Protein AF-A0A2E2RHY3-F1 (afdb_monomer)

Mean predicted aligned error: 3.28 Å

Nearest PDB structures (foldseek):
  8ka7-assembly1_A  TM=4.892E-01  e=3.209E-01  synthetic construct
  3h3l-assembly2_B  TM=4.308E-01  e=3.794E+00  Parabacteroides distasonis ATCC 8503
  1e2t-assembly1_A  TM=3.140E-01  e=2.619E+00  Salmonella enterica subsp. enterica serovar Typhimurium
  3p86-assembly1_A  TM=3.153E-01  e=4.036E+00  Arabidopsis thaliana
  1zup-assembly1_A  TM=3.580E-01  e=7.483E+00  Thermotoga maritima

Sequence (79 aa):
MKPWITVGEAVSPDGTRLELVEHDGEYVIRADDLPLMSTRMHFSEVELARIACKKLKPGAKVMIGGLGLGYTLRSALDL

Structure (mmCIF, N/CA/C/O backbone):
data_AF-A0A2E2RHY3-F1
#
_entry.id   AF-A0A2E2RHY3-F1
#
loop_
_atom_site.group_PDB
_atom_site.id
_atom_site.type_symbol
_atom_site.label_atom_id
_atom_site.label_alt_id
_atom_site.label_comp_id
_atom_site.label_asym_id
_atom_site.label_entity_id
_atom_site.label_seq_id
_atom_site.pdbx_PDB_ins_code
_atom_site.Cartn_x
_atom_site.Cartn_y
_atom_site.Cartn_z
_atom_site.occupancy
_atom_site.B_iso_or_equiv
_atom_site.auth_seq_id
_atom_site.auth_comp_id
_atom_site.auth_asym_id
_atom_site.auth_atom_id
_atom_site.pdbx_PDB_model_num
ATOM 1 N N . MET A 1 1 ? 3.576 -20.123 -20.977 1.00 75.38 1 MET A N 1
ATOM 2 C CA . MET A 1 1 ? 4.037 -19.076 -20.042 1.00 75.38 1 MET A CA 1
ATOM 3 C C . MET A 1 1 ? 2.964 -18.004 -20.028 1.00 75.38 1 MET A C 1
ATOM 5 O O . MET A 1 1 ? 2.561 -17.605 -21.114 1.00 75.38 1 MET A O 1
ATOM 9 N N . LYS A 1 2 ? 2.414 -17.638 -18.865 1.00 87.88 2 LYS A N 1
ATOM 10 C CA . LYS A 1 2 ? 1.390 -16.584 -18.803 1.00 87.88 2 LYS A CA 1
ATOM 11 C C . LYS A 1 2 ? 2.071 -15.212 -18.930 1.00 87.88 2 LYS A C 1
ATOM 13 O O . LYS A 1 2 ? 3.202 -15.084 -18.452 1.00 87.88 2 LYS A O 1
ATOM 18 N N . PRO A 1 3 ? 1.466 -14.245 -19.637 1.00 92.81 3 PRO A N 1
ATOM 19 C CA . PRO A 1 3 ? 2.092 -12.950 -19.869 1.00 92.81 3 PRO A CA 1
ATOM 20 C C . PRO A 1 3 ? 2.219 -12.160 -18.564 1.00 92.81 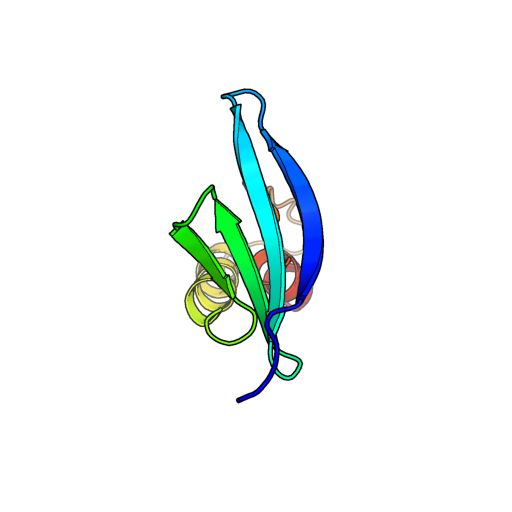3 PRO A C 1
ATOM 22 O O . PRO A 1 3 ? 1.497 -12.409 -17.602 1.00 92.81 3 PRO A O 1
ATOM 25 N N . TRP A 1 4 ? 3.159 -11.222 -18.544 1.00 94.44 4 TRP A N 1
ATOM 26 C CA . TRP A 1 4 ? 3.188 -10.135 -17.571 1.00 94.44 4 TRP A CA 1
ATOM 27 C C . TRP A 1 4 ? 2.711 -8.891 -18.304 1.00 94.44 4 TRP A C 1
ATOM 29 O O . TRP A 1 4 ? 3.281 -8.548 -19.342 1.00 94.44 4 TRP A O 1
ATOM 39 N N . ILE A 1 5 ? 1.650 -8.264 -17.810 1.00 96.81 5 ILE A N 1
ATOM 40 C CA . ILE A 1 5 ? 1.013 -7.124 -18.466 1.00 96.81 5 ILE A CA 1
ATOM 41 C C . ILE A 1 5 ? 1.104 -5.930 -17.525 1.00 96.81 5 ILE A C 1
ATOM 43 O O . ILE A 1 5 ? 0.500 -5.938 -16.455 1.00 96.81 5 ILE A O 1
ATOM 47 N N . THR A 1 6 ? 1.846 -4.893 -17.907 1.00 97.25 6 THR A N 1
ATOM 48 C CA . THR A 1 6 ? 1.813 -3.625 -17.170 1.00 97.25 6 THR A CA 1
ATOM 49 C C . THR A 1 6 ? 0.467 -2.952 -17.425 1.00 97.25 6 THR A C 1
ATOM 51 O O . THR A 1 6 ? 0.114 -2.654 -18.564 1.00 97.25 6 THR A O 1
ATOM 54 N N . VAL A 1 7 ? -0.309 -2.758 -16.361 1.00 97.38 7 VAL A N 1
ATOM 55 C CA . VAL A 1 7 ? -1.660 -2.174 -16.405 1.00 97.38 7 VAL A CA 1
ATOM 56 C C . VAL A 1 7 ? -1.701 -0.745 -15.860 1.00 97.38 7 VAL A C 1
ATOM 58 O O . VAL A 1 7 ? -2.714 -0.063 -15.997 1.00 97.38 7 VAL A O 1
ATOM 61 N N . GLY A 1 8 ? -0.612 -0.277 -15.251 1.00 97.19 8 GLY A N 1
ATOM 62 C CA . GLY A 1 8 ? -0.469 1.097 -14.790 1.00 97.19 8 GLY A CA 1
ATOM 63 C C . GLY A 1 8 ? 0.977 1.434 -14.457 1.00 97.19 8 GLY A C 1
ATOM 64 O O . GLY A 1 8 ? 1.740 0.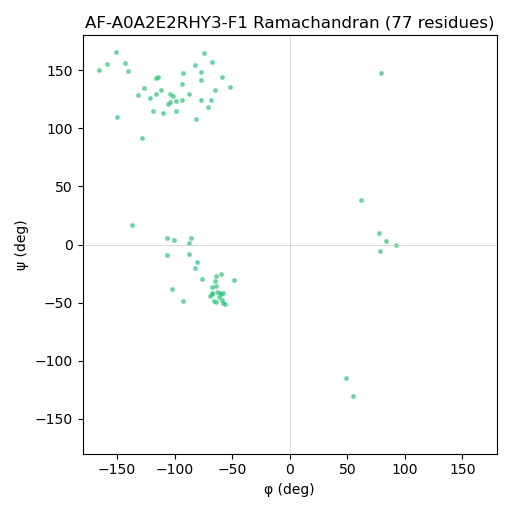563 -14.045 1.00 97.19 8 GLY A O 1
ATOM 65 N N . GLU A 1 9 ? 1.335 2.703 -14.619 1.00 97.62 9 GLU A N 1
ATOM 66 C CA . GLU A 1 9 ? 2.680 3.216 -14.368 1.00 97.62 9 GLU A CA 1
ATOM 67 C C . GLU A 1 9 ? 2.607 4.589 -13.697 1.00 97.62 9 GLU A C 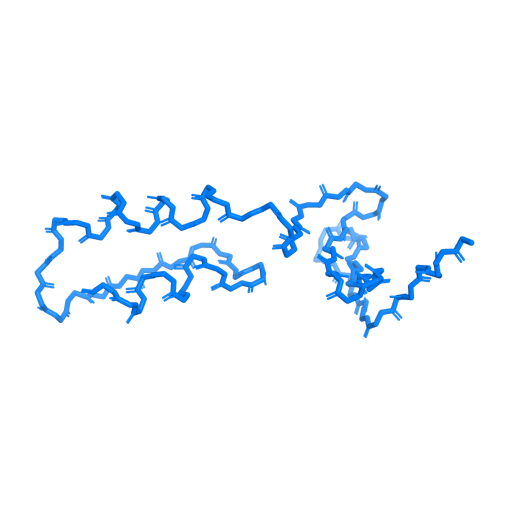1
ATOM 69 O O . GLU A 1 9 ? 1.676 5.365 -13.930 1.00 97.62 9 GLU A O 1
ATOM 74 N N . ALA A 1 10 ? 3.599 4.897 -12.870 1.00 97.06 10 ALA A N 1
ATOM 75 C CA . ALA A 1 10 ? 3.803 6.213 -12.285 1.00 97.06 10 ALA A CA 1
ATOM 76 C C . ALA A 1 10 ? 5.294 6.448 -12.010 1.00 97.06 10 ALA A C 1
ATOM 78 O O . ALA A 1 10 ? 6.095 5.517 -11.997 1.00 97.06 10 ALA A O 1
ATOM 79 N N . VAL A 1 11 ? 5.661 7.701 -11.752 1.00 97.62 11 VAL A N 1
ATOM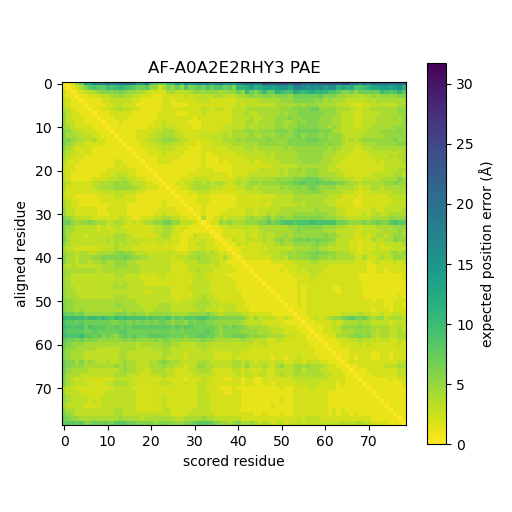 80 C CA . VAL A 1 11 ? 6.993 8.068 -11.257 1.00 97.62 11 VAL A CA 1
ATOM 81 C C . VAL A 1 11 ? 6.804 8.785 -9.930 1.00 97.62 11 VAL A C 1
ATOM 83 O O . VAL A 1 11 ? 6.010 9.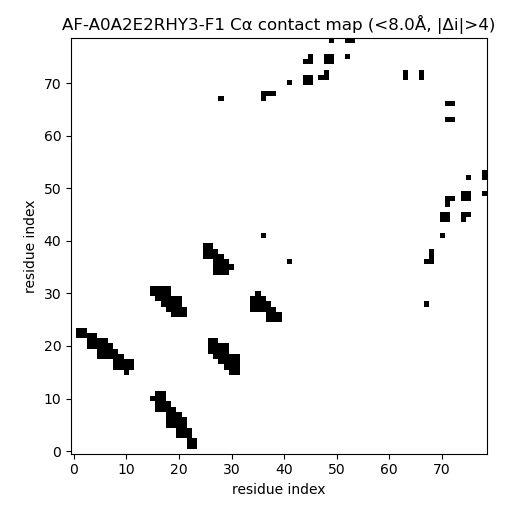725 -9.834 1.00 97.62 11 VAL A O 1
ATOM 86 N N . SER A 1 12 ? 7.480 8.310 -8.890 1.00 94.50 12 SER A N 1
ATOM 87 C CA . SER A 1 12 ? 7.443 8.934 -7.570 1.00 94.50 12 SER A CA 1
ATOM 88 C C . SER A 1 12 ? 8.276 10.228 -7.536 1.00 94.50 12 SER A C 1
ATOM 90 O O . SER A 1 12 ? 9.098 10.469 -8.422 1.00 94.50 12 SER A O 1
ATOM 92 N N . PRO A 1 13 ? 8.103 11.089 -6.515 1.00 96.56 13 PRO A N 1
ATOM 93 C CA . PRO A 1 13 ? 8.855 12.345 -6.410 1.00 96.56 13 PRO A CA 1
ATOM 94 C C . PRO A 1 13 ? 10.382 12.188 -6.343 1.00 96.56 13 PRO A C 1
ATOM 96 O O . PRO A 1 13 ? 11.101 13.112 -6.713 1.00 96.56 13 PRO A O 1
ATOM 99 N N . ASP A 1 14 ? 10.878 11.045 -5.869 1.00 96.38 14 ASP A N 1
ATOM 100 C CA . ASP A 1 14 ? 12.300 10.685 -5.833 1.00 96.38 14 ASP A CA 1
ATOM 101 C C . ASP A 1 14 ? 12.798 10.015 -7.129 1.00 96.38 14 ASP A C 1
ATOM 103 O O . ASP A 1 14 ? 13.981 9.700 -7.239 1.00 96.38 14 ASP A O 1
ATOM 107 N N . GLY A 1 15 ? 11.931 9.860 -8.135 1.00 97.31 15 GLY A N 1
ATOM 108 C CA . GLY A 1 15 ? 12.278 9.365 -9.467 1.00 97.31 15 GLY A CA 1
ATOM 109 C C . GLY A 1 15 ? 12.133 7.855 -9.662 1.00 97.31 15 GLY A C 1
ATOM 110 O O . GLY A 1 15 ? 12.367 7.382 -10.773 1.00 97.31 15 GLY A O 1
ATOM 111 N N . THR A 1 16 ? 11.727 7.102 -8.638 1.00 97.31 16 THR A N 1
ATOM 112 C CA . THR A 1 16 ? 11.470 5.658 -8.748 1.00 97.31 16 THR A CA 1
ATOM 113 C C . THR A 1 16 ? 10.296 5.380 -9.688 1.00 97.31 16 THR A C 1
ATOM 115 O O . THR A 1 16 ? 9.228 5.998 -9.585 1.00 97.31 16 THR A O 1
ATOM 118 N N . ARG A 1 17 ? 10.471 4.423 -10.608 1.00 97.69 17 ARG A N 1
ATOM 119 C CA . ARG A 1 17 ? 9.388 3.967 -11.485 1.00 97.69 17 ARG A CA 1
ATOM 120 C C . ARG A 1 17 ? 8.474 3.041 -10.696 1.00 97.69 17 ARG A C 1
ATOM 122 O O . ARG A 1 17 ? 8.922 2.045 -10.149 1.00 97.69 17 ARG A O 1
ATOM 129 N N . LEU A 1 18 ? 7.188 3.342 -10.645 1.00 97.44 18 LEU A N 1
ATOM 130 C CA . LEU A 1 18 ? 6.182 2.463 -10.065 1.00 97.44 18 LEU A CA 1
ATOM 131 C C . LEU A 1 18 ? 5.397 1.799 -11.188 1.00 97.44 18 LEU A C 1
ATOM 133 O O . LEU A 1 18 ? 4.881 2.487 -12.063 1.00 97.44 18 LEU A O 1
ATOM 137 N N . GLU A 1 19 ? 5.266 0.479 -11.140 1.00 97.50 19 GLU A N 1
ATOM 138 C CA . GLU A 1 19 ? 4.482 -0.289 -12.111 1.00 97.50 19 GLU A CA 1
ATOM 139 C C . GLU A 1 19 ? 3.468 -1.167 -11.387 1.00 97.50 19 GLU A C 1
ATOM 141 O O . GLU A 1 19 ? 3.805 -1.852 -10.421 1.00 97.50 19 GLU A O 1
ATOM 146 N N . LEU A 1 20 ? 2.231 -1.182 -11.877 1.00 97.50 20 LEU A N 1
ATOM 147 C CA . LEU A 1 20 ? 1.236 -2.187 -11.535 1.00 97.50 20 LEU A CA 1
ATOM 148 C C . LEU A 1 20 ? 1.219 -3.223 -12.655 1.00 97.50 20 LEU A C 1
ATOM 150 O O . LEU A 1 20 ? 0.857 -2.912 -13.790 1.00 97.50 20 LEU A O 1
ATOM 154 N N . VAL A 1 21 ? 1.602 -4.451 -12.330 1.00 97.00 21 VAL A N 1
ATOM 155 C CA . VAL A 1 21 ? 1.727 -5.542 -13.296 1.00 97.00 21 VAL A CA 1
ATOM 156 C C . VAL A 1 21 ? 0.724 -6.636 -12.961 1.00 97.00 21 VAL A C 1
ATOM 158 O O . VAL A 1 21 ? 0.664 -7.088 -11.819 1.00 97.00 21 VAL A O 1
ATOM 161 N N . GLU A 1 22 ? -0.047 -7.063 -13.955 1.00 96.56 22 GLU A N 1
ATOM 162 C CA . GLU A 1 22 ? -0.942 -8.215 -13.894 1.00 96.56 22 GLU A CA 1
ATOM 163 C C . GLU A 1 22 ? -0.229 -9.469 -14.415 1.00 96.56 22 GLU A C 1
ATOM 165 O O . GLU A 1 22 ? 0.514 -9.431 -15.403 1.00 96.56 22 GLU A O 1
ATOM 170 N N . HIS A 1 23 ? -0.437 -10.581 -13.716 1.00 94.69 23 HIS A N 1
ATOM 171 C CA . HIS A 1 23 ? 0.005 -11.902 -14.123 1.00 94.69 23 HIS A CA 1
ATOM 172 C C . HIS A 1 23 ? -0.946 -12.966 -13.582 1.00 94.69 23 HIS A C 1
ATOM 174 O O . HIS A 1 23 ? -0.937 -13.269 -12.391 1.00 94.69 23 HIS A O 1
ATOM 180 N N . ASP A 1 24 ? -1.708 -13.587 -14.479 1.00 94.50 24 ASP A N 1
ATOM 181 C CA . ASP A 1 24 ? -2.612 -14.689 -14.140 1.00 94.50 24 ASP A CA 1
ATOM 182 C C . ASP A 1 24 ? -3.727 -14.310 -13.149 1.00 94.50 24 ASP A C 1
ATOM 184 O O . ASP A 1 24 ? -4.076 -15.075 -12.252 1.00 94.50 24 ASP A O 1
ATOM 188 N N . GLY A 1 25 ? -4.270 -13.102 -13.291 1.00 93.56 25 GLY A N 1
ATOM 189 C CA . GLY A 1 25 ? -5.278 -12.533 -12.396 1.00 93.56 25 GLY A CA 1
ATOM 190 C C . GLY A 1 25 ? -4.718 -11.987 -11.081 1.00 93.56 25 GLY A C 1
ATOM 191 O O . GLY A 1 25 ? -5.459 -11.366 -10.321 1.00 93.56 25 GLY A O 1
ATOM 192 N N . GLU A 1 26 ? -3.425 -12.173 -10.816 1.00 95.12 26 GLU A N 1
ATOM 193 C CA . GLU A 1 26 ? -2.728 -11.579 -9.680 1.00 95.12 26 GLU A CA 1
ATOM 194 C C . GLU A 1 26 ? -2.090 -10.249 -10.081 1.00 95.12 26 GLU A C 1
ATOM 196 O O . GLU A 1 26 ? -1.611 -10.082 -11.202 1.00 95.12 26 GLU A O 1
ATOM 201 N N . TYR A 1 27 ? -2.022 -9.314 -9.139 1.00 96.75 27 TYR A N 1
ATOM 202 C CA . TYR A 1 27 ? -1.401 -8.011 -9.341 1.00 96.75 27 TYR A CA 1
ATOM 203 C C . TYR A 1 27 ? -0.183 -7.842 -8.441 1.00 96.75 27 TYR A C 1
ATOM 205 O O . TYR A 1 27 ? -0.180 -8.264 -7.282 1.00 96.75 27 TYR A O 1
ATOM 213 N N . VAL A 1 28 ? 0.846 -7.185 -8.971 1.00 96.44 28 VAL A N 1
ATOM 214 C CA . VAL A 1 28 ? 2.081 -6.843 -8.261 1.00 96.44 28 VAL A CA 1
ATOM 215 C C . VAL A 1 28 ? 2.405 -5.374 -8.498 1.00 96.44 28 VAL A C 1
ATOM 217 O O . VAL A 1 28 ? 2.470 -4.941 -9.645 1.00 96.44 28 VAL A O 1
ATOM 220 N N . ILE A 1 29 ? 2.651 -4.623 -7.424 1.00 96.62 29 ILE A N 1
ATOM 221 C CA . ILE A 1 29 ? 3.289 -3.305 -7.516 1.00 96.62 29 ILE A CA 1
ATOM 222 C C . ILE A 1 29 ? 4.801 -3.509 -7.474 1.00 96.62 29 ILE A C 1
ATOM 224 O O . ILE A 1 29 ? 5.314 -4.182 -6.573 1.00 96.62 29 ILE A O 1
ATOM 228 N N . ARG A 1 30 ? 5.511 -2.909 -8.425 1.00 96.44 30 ARG A N 1
ATOM 229 C CA . ARG A 1 30 ? 6.973 -2.864 -8.475 1.00 96.44 30 ARG A CA 1
ATOM 230 C C . ARG A 1 30 ? 7.461 -1.434 -8.296 1.00 96.44 30 ARG A C 1
ATOM 232 O O . ARG A 1 30 ? 6.805 -0.508 -8.764 1.00 96.44 30 ARG A O 1
ATOM 239 N N . ALA A 1 31 ? 8.586 -1.285 -7.611 1.00 96.31 31 ALA A N 1
ATOM 240 C CA . ALA A 1 31 ? 9.402 -0.080 -7.604 1.00 96.31 31 ALA A CA 1
ATOM 241 C C . ALA A 1 31 ? 10.695 -0.397 -8.348 1.00 96.31 31 ALA A C 1
ATOM 243 O O . ALA A 1 31 ? 11.467 -1.253 -7.913 1.00 96.31 31 ALA A O 1
ATOM 244 N N . ASP A 1 32 ? 10.878 0.246 -9.493 1.00 94.62 32 ASP A N 1
ATOM 245 C CA . ASP A 1 32 ? 11.805 -0.157 -10.538 1.00 94.62 32 ASP A CA 1
ATOM 246 C C . ASP A 1 32 ? 11.608 -1.654 -10.844 1.00 94.62 32 ASP A C 1
ATOM 248 O O . ASP A 1 32 ? 10.519 -2.070 -11.243 1.00 94.62 32 ASP A O 1
ATOM 252 N N . ASP A 1 33 ? 12.609 -2.490 -10.580 1.00 90.31 33 ASP A N 1
ATOM 253 C CA . ASP A 1 33 ? 12.530 -3.940 -10.790 1.00 90.31 33 ASP A CA 1
ATOM 254 C C . ASP A 1 33 ? 12.255 -4.733 -9.495 1.00 90.31 33 ASP A C 1
ATOM 256 O O . ASP A 1 33 ? 12.224 -5.968 -9.505 1.00 90.31 33 ASP A O 1
ATOM 260 N N . LEU A 1 34 ? 12.040 -4.049 -8.363 1.00 94.81 34 LEU A N 1
ATOM 261 C CA . LEU A 1 34 ? 11.808 -4.676 -7.062 1.00 94.81 34 LEU A CA 1
ATOM 262 C C . LEU A 1 34 ? 10.308 -4.844 -6.776 1.00 94.81 34 LEU A C 1
ATOM 264 O O . LEU A 1 34 ? 9.569 -3.856 -6.758 1.00 94.81 34 LEU A O 1
ATOM 268 N N . PRO A 1 35 ? 9.823 -6.069 -6.494 1.00 93.06 35 PRO A N 1
ATOM 269 C CA . PRO A 1 35 ? 8.443 -6.267 -6.070 1.00 93.06 35 PRO A CA 1
ATOM 270 C C . PRO A 1 35 ? 8.229 -5.663 -4.678 1.00 93.06 35 PRO A C 1
ATOM 272 O O . PRO A 1 35 ? 8.913 -6.030 -3.724 1.00 93.06 35 PRO A O 1
ATOM 275 N N . LEU A 1 36 ? 7.253 -4.763 -4.560 1.00 92.88 36 LEU A N 1
ATOM 276 C CA . LEU A 1 36 ? 6.871 -4.150 -3.288 1.00 92.88 36 LEU A CA 1
ATOM 277 C C . LEU A 1 36 ? 5.745 -4.918 -2.599 1.00 92.88 36 LEU A C 1
ATOM 279 O O . LEU A 1 36 ? 5.817 -5.191 -1.406 1.00 92.88 36 LEU A O 1
ATOM 283 N N . MET A 1 37 ? 4.683 -5.243 -3.337 1.00 94.31 37 MET A N 1
ATOM 284 C CA . MET A 1 37 ? 3.484 -5.879 -2.784 1.00 94.31 37 MET A CA 1
ATOM 285 C C . MET A 1 37 ? 2.686 -6.595 -3.866 1.00 94.31 37 MET A C 1
ATOM 287 O O . MET A 1 37 ? 2.784 -6.259 -5.045 1.00 94.31 37 MET A O 1
ATOM 291 N N . SER A 1 38 ? 1.905 -7.598 -3.461 1.00 95.12 38 SER A N 1
ATOM 292 C CA . SER A 1 38 ? 1.126 -8.429 -4.380 1.00 95.12 38 SER A CA 1
ATOM 293 C C . SER A 1 38 ? -0.227 -8.809 -3.799 1.00 95.12 38 SER A C 1
ATOM 295 O O . SER A 1 38 ? -0.380 -8.895 -2.581 1.00 95.12 38 SER A O 1
ATOM 297 N N . THR A 1 39 ? -1.184 -9.126 -4.663 1.00 95.56 39 THR A N 1
ATOM 298 C CA . THR A 1 39 ? -2.481 -9.683 -4.252 1.00 95.56 39 THR A CA 1
ATOM 299 C C . THR A 1 39 ? -2.345 -11.054 -3.583 1.00 95.56 39 THR A C 1
ATOM 301 O O . THR A 1 39 ? -3.119 -11.383 -2.687 1.00 95.56 39 THR A O 1
ATOM 304 N N . ARG A 1 40 ? -1.296 -11.819 -3.916 1.00 93.19 40 ARG A N 1
ATOM 305 C CA . ARG A 1 40 ? -1.054 -13.167 -3.380 1.00 93.19 40 ARG A CA 1
ATOM 306 C C . ARG A 1 40 ? -0.510 -13.193 -1.949 1.00 93.19 40 ARG A C 1
ATOM 308 O O . ARG A 1 40 ? -0.730 -14.159 -1.223 1.00 93.19 40 ARG A O 1
ATOM 315 N N . MET A 1 41 ? 0.237 -12.167 -1.543 1.00 92.50 41 MET A N 1
ATOM 316 C CA . MET A 1 41 ? 0.901 -12.095 -0.235 1.00 92.50 41 MET A CA 1
ATOM 317 C C . MET A 1 41 ? 0.552 -10.772 0.450 1.00 92.50 41 MET A C 1
ATOM 319 O O . MET A 1 41 ? 1.239 -9.780 0.237 1.00 92.50 41 MET A O 1
ATOM 323 N N . HIS A 1 42 ? -0.514 -10.782 1.257 1.00 94.94 42 HIS A N 1
ATOM 324 C CA . HIS A 1 42 ? -1.032 -9.596 1.960 1.00 94.94 42 HIS A CA 1
ATOM 325 C C . HIS A 1 42 ? -1.427 -9.867 3.431 1.00 94.94 42 HIS A C 1
ATOM 327 O O . HIS A 1 42 ? -2.193 -9.124 4.047 1.00 94.94 42 HIS A O 1
ATOM 333 N N . PHE A 1 43 ? -0.956 -10.978 4.011 1.00 96.19 43 PHE A N 1
ATOM 334 C CA . PHE A 1 43 ? -1.315 -11.375 5.380 1.00 96.19 43 PHE A CA 1
ATOM 335 C C . PHE A 1 43 ? -0.820 -10.367 6.430 1.00 96.19 43 PHE A C 1
ATOM 337 O O . PHE A 1 43 ? -1.513 -10.102 7.411 1.00 96.19 43 PHE A O 1
ATOM 344 N N . SER A 1 44 ? 0.353 -9.768 6.206 1.00 95.19 44 SER A N 1
ATOM 345 C CA . SER A 1 44 ? 0.919 -8.726 7.069 1.00 95.19 44 SER A CA 1
ATOM 346 C C . SER A 1 44 ? -0.001 -7.517 7.214 1.00 95.19 44 SER A C 1
ATOM 348 O O . SER A 1 44 ? -0.166 -7.002 8.314 1.00 95.19 44 SER A O 1
ATOM 350 N N . GLU A 1 45 ? -0.621 -7.081 6.125 1.00 96.75 45 GLU A N 1
ATOM 351 C CA . GLU A 1 45 ? -1.512 -5.928 6.041 1.00 96.75 45 GLU A CA 1
ATOM 352 C C . GLU A 1 45 ? -2.805 -6.180 6.819 1.00 96.75 45 GLU A C 1
ATOM 354 O O . GLU A 1 45 ? -3.274 -5.317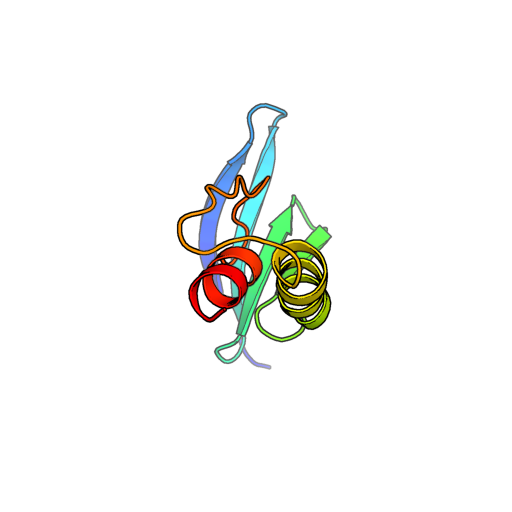 7.567 1.00 96.75 45 GLU A O 1
ATOM 359 N N . VAL A 1 46 ? -3.348 -7.396 6.693 1.00 97.50 46 VAL A N 1
ATOM 360 C CA . VAL A 1 46 ? -4.532 -7.832 7.441 1.00 97.50 46 VAL A CA 1
ATOM 361 C C . VAL A 1 46 ? -4.233 -7.874 8.938 1.00 97.50 46 VAL A C 1
ATOM 363 O O . VAL A 1 46 ? -4.982 -7.294 9.729 1.00 97.50 46 VAL A O 1
ATOM 366 N N . GLU A 1 47 ? -3.123 -8.502 9.330 1.00 97.88 47 GLU A N 1
ATOM 367 C CA . GLU A 1 47 ? -2.735 -8.631 10.735 1.00 97.88 47 GLU A CA 1
ATOM 368 C C . GLU A 1 47 ? -2.352 -7.295 11.370 1.00 97.88 47 GLU A C 1
ATOM 370 O O . GLU A 1 47 ? -2.693 -7.050 12.529 1.00 97.88 47 GLU A O 1
ATOM 375 N N . LEU A 1 48 ? -1.703 -6.401 10.620 1.00 96.62 48 LEU A N 1
ATOM 376 C CA . LEU A 1 48 ? -1.372 -5.056 11.080 1.00 96.62 48 LEU A CA 1
ATOM 377 C C . LEU A 1 48 ? -2.637 -4.296 11.490 1.00 96.62 48 LEU A C 1
ATOM 379 O O . LEU A 1 48 ? -2.704 -3.775 12.607 1.00 96.62 48 LEU A O 1
ATOM 383 N N . ALA A 1 49 ? -3.654 -4.277 10.623 1.00 97.12 49 ALA A N 1
ATOM 384 C CA . ALA A 1 49 ? -4.933 -3.645 10.930 1.00 97.12 49 ALA A CA 1
ATOM 385 C C . ALA A 1 49 ? -5.616 -4.314 12.131 1.00 97.12 49 ALA A C 1
ATOM 387 O O . ALA A 1 49 ? -6.040 -3.618 13.055 1.00 97.12 49 ALA A O 1
ATOM 388 N N . ARG A 1 50 ? -5.646 -5.653 12.180 1.00 96.88 50 ARG A N 1
ATOM 389 C CA . ARG A 1 50 ? -6.249 -6.416 13.284 1.00 96.88 50 ARG A CA 1
ATOM 390 C C . ARG A 1 50 ? -5.607 -6.094 14.630 1.00 96.88 50 ARG A C 1
ATOM 392 O O . ARG A 1 50 ? -6.313 -5.851 15.607 1.00 96.88 50 ARG A O 1
ATOM 399 N N . ILE A 1 51 ? -4.277 -6.086 14.704 1.00 97.19 51 ILE A N 1
ATOM 400 C CA . ILE A 1 51 ? -3.538 -5.834 15.947 1.00 97.19 51 ILE A CA 1
ATOM 401 C C . ILE A 1 51 ? -3.690 -4.373 16.381 1.00 97.19 51 ILE A C 1
ATOM 403 O O . ILE A 1 51 ? -3.954 -4.122 17.560 1.00 97.19 51 ILE A O 1
ATOM 407 N N . ALA A 1 52 ? -3.562 -3.423 15.449 1.00 95.44 52 ALA A N 1
ATOM 408 C CA . ALA A 1 52 ? -3.669 -1.998 15.747 1.00 95.44 52 ALA A CA 1
ATOM 409 C C . ALA A 1 52 ? -5.095 -1.594 16.162 1.00 95.44 52 ALA A C 1
ATOM 411 O O . ALA A 1 52 ? -5.268 -0.865 17.141 1.00 95.44 52 ALA A O 1
ATOM 412 N N . CYS A 1 53 ?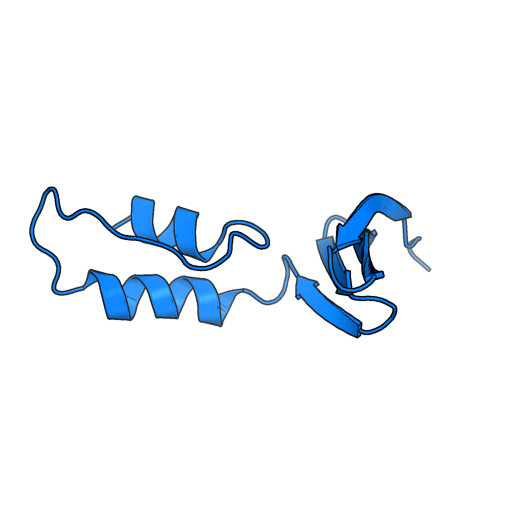 -6.120 -2.102 15.469 1.00 96.12 53 CYS A N 1
ATOM 413 C CA . CYS A 1 53 ? -7.508 -1.688 15.686 1.00 96.12 53 CYS A CA 1
ATOM 414 C C . CYS A 1 53 ? -8.187 -2.392 16.868 1.00 96.12 53 CYS A C 1
ATOM 416 O O . CYS A 1 53 ? -9.133 -1.848 17.431 1.00 96.12 53 CYS A O 1
ATOM 418 N N . LYS A 1 54 ? -7.679 -3.549 17.324 1.00 95.25 54 LYS A N 1
ATOM 419 C CA . LYS A 1 54 ? -8.278 -4.368 18.401 1.00 95.25 54 LYS A CA 1
ATOM 420 C C . LYS A 1 54 ? -8.672 -3.601 19.673 1.00 95.25 54 LYS A C 1
ATOM 422 O O . LYS A 1 54 ? -9.563 -4.039 20.395 1.00 95.25 54 LYS A O 1
ATOM 427 N N . LYS A 1 55 ? -7.967 -2.517 20.011 1.00 91.56 55 LYS A N 1
ATOM 428 C CA . LYS A 1 55 ? -8.178 -1.742 21.250 1.00 91.56 55 LYS A CA 1
ATOM 429 C C . LYS A 1 55 ? -8.857 -0.389 21.018 1.00 91.56 55 LYS A C 1
ATOM 431 O O . LYS A 1 55 ? -8.947 0.409 21.953 1.00 91.56 55 LYS A O 1
ATOM 436 N N . LEU A 1 56 ? -9.283 -0.099 19.791 1.00 95.19 56 LEU A N 1
ATOM 437 C CA . LEU A 1 56 ? -9.917 1.169 19.461 1.00 95.19 56 LEU A CA 1
ATOM 438 C C . LEU A 1 56 ? -11.366 1.197 19.952 1.00 95.19 56 LEU A C 1
ATOM 440 O O . LEU A 1 56 ? -12.049 0.180 20.028 1.00 95.19 56 LEU A O 1
ATOM 444 N N . LYS A 1 57 ? -11.826 2.394 20.316 1.00 94.69 57 LYS A N 1
ATOM 445 C CA . LYS A 1 57 ? -13.227 2.632 20.676 1.00 94.69 57 LYS A CA 1
ATOM 446 C C . LYS A 1 57 ? -14.061 2.829 19.401 1.00 94.69 57 LYS A C 1
ATOM 448 O O . LYS A 1 57 ? -13.513 3.317 18.410 1.00 94.69 57 LYS A O 1
ATOM 453 N N . PRO A 1 58 ? -15.376 2.550 19.431 1.00 91.19 58 PRO A N 1
ATOM 454 C CA . PRO A 1 58 ? -16.270 2.899 18.331 1.00 91.19 58 PRO A CA 1
ATOM 455 C C . PRO A 1 58 ? -16.134 4.376 17.933 1.00 91.19 58 PRO A C 1
ATOM 457 O O . PRO A 1 58 ? -16.055 5.251 18.798 1.00 91.19 58 PRO A O 1
ATOM 460 N N . GLY A 1 59 ? -16.084 4.649 16.627 1.00 90.19 59 GLY A N 1
ATOM 461 C CA . GLY A 1 59 ? -15.909 6.004 16.090 1.00 90.19 59 GLY A CA 1
ATOM 462 C C . GLY A 1 59 ? -14.477 6.553 16.154 1.00 90.19 59 GLY A C 1
ATOM 463 O O . GLY A 1 59 ? -14.273 7.743 15.906 1.00 90.19 59 GLY A O 1
ATOM 464 N N . ALA A 1 60 ? -13.480 5.724 16.482 1.00 94.88 60 ALA A N 1
ATOM 465 C CA . ALA A 1 60 ? -12.078 6.112 16.375 1.00 94.88 60 ALA A CA 1
ATOM 466 C C . ALA A 1 60 ? -11.715 6.512 14.935 1.00 94.88 60 ALA A C 1
ATOM 468 O O . ALA A 1 60 ? -12.192 5.929 13.964 1.00 94.88 60 ALA A O 1
ATOM 469 N N . LYS A 1 61 ? -10.830 7.503 14.804 1.00 95.31 61 LYS A N 1
ATOM 470 C CA . LYS A 1 61 ? -10.250 7.906 13.519 1.00 95.31 61 LYS A CA 1
ATOM 471 C C . LYS A 1 61 ? -8.868 7.276 13.388 1.00 95.31 61 LYS A C 1
ATOM 473 O O . LYS A 1 61 ? -8.022 7.490 14.254 1.00 95.31 61 LYS A O 1
ATOM 478 N N . VAL A 1 62 ? -8.652 6.518 12.318 1.00 94.81 62 VAL A N 1
ATOM 479 C CA . VAL A 1 62 ? -7.391 5.819 12.033 1.00 94.81 62 VAL A CA 1
ATOM 480 C C . VAL A 1 62 ? -6.733 6.451 10.812 1.00 94.81 62 VAL A C 1
ATOM 482 O O . VAL A 1 62 ? -7.392 6.681 9.801 1.00 94.81 62 VAL A O 1
ATOM 485 N N . MET A 1 63 ? -5.433 6.726 10.907 1.00 96.25 63 MET A N 1
ATOM 486 C CA . MET A 1 63 ? -4.609 7.136 9.772 1.00 96.25 63 MET A CA 1
ATOM 487 C C . MET A 1 63 ? -3.800 5.935 9.292 1.00 96.25 63 MET A C 1
ATOM 489 O O . MET A 1 63 ? -3.104 5.305 10.086 1.00 96.25 63 MET A O 1
ATOM 493 N N . ILE A 1 64 ? -3.872 5.642 7.996 1.00 96.25 64 ILE A N 1
ATOM 494 C CA . ILE A 1 64 ? -3.086 4.586 7.359 1.00 96.25 64 ILE A CA 1
ATOM 495 C C . ILE A 1 64 ? -1.983 5.255 6.540 1.00 96.25 64 ILE A C 1
ATOM 497 O O . ILE A 1 64 ? -2.262 6.080 5.670 1.00 96.25 64 ILE A O 1
ATOM 501 N N . GLY A 1 65 ? -0.728 4.940 6.862 1.00 94.75 65 GLY A N 1
ATOM 502 C CA . GLY A 1 65 ? 0.438 5.441 6.140 1.00 94.75 65 GLY A CA 1
ATOM 503 C C . GLY A 1 65 ? 0.684 4.625 4.875 1.00 94.75 65 GLY A C 1
ATOM 504 O O . GLY A 1 65 ? 1.133 3.487 4.966 1.00 94.75 65 GLY A O 1
ATOM 505 N N . GLY A 1 66 ? 0.402 5.217 3.713 1.00 92.19 66 GLY A N 1
ATOM 506 C CA . GLY A 1 66 ? 0.444 4.531 2.419 1.00 92.19 66 GLY A CA 1
ATOM 507 C C . GLY A 1 66 ? -0.803 3.675 2.168 1.00 92.19 66 GLY A C 1
ATOM 508 O O . GLY A 1 66 ? -1.402 3.142 3.096 1.00 92.19 66 GLY A O 1
ATOM 509 N N . LEU A 1 67 ? -1.220 3.563 0.903 1.00 92.44 67 LEU A N 1
ATOM 510 C CA . LEU A 1 67 ? -2.408 2.780 0.534 1.00 92.44 67 LEU A CA 1
ATOM 511 C C . LEU A 1 67 ? -2.046 1.419 -0.065 1.00 92.44 67 LEU A C 1
ATOM 513 O O . LEU A 1 67 ? -2.716 0.430 0.225 1.00 92.44 67 LEU A O 1
ATOM 517 N N . GLY A 1 68 ? -0.985 1.360 -0.873 1.00 93.38 68 GLY A N 1
ATOM 518 C CA . GLY A 1 68 ? -0.600 0.135 -1.564 1.00 93.38 68 GLY A CA 1
ATOM 519 C C . GLY A 1 68 ? -1.755 -0.434 -2.391 1.00 93.38 68 GLY A C 1
ATOM 520 O O . GLY A 1 68 ? -2.432 0.303 -3.103 1.00 93.38 68 GLY A O 1
ATOM 521 N N . LEU A 1 69 ? -2.026 -1.731 -2.225 1.00 95.62 69 LEU A N 1
ATOM 522 C CA . LEU A 1 69 ? -3.201 -2.411 -2.794 1.00 95.62 69 LEU A CA 1
ATOM 523 C C . LEU A 1 69 ? -4.470 -2.303 -1.920 1.00 95.62 69 LEU A C 1
ATOM 525 O O . LEU A 1 69 ? -5.488 -2.920 -2.217 1.00 95.62 69 LEU A O 1
ATOM 529 N N . GLY A 1 70 ? -4.433 -1.539 -0.826 1.00 96.44 70 GLY A N 1
ATOM 530 C CA . GLY A 1 70 ? -5.602 -1.239 0.005 1.00 96.44 70 GLY A CA 1
ATOM 531 C C . GLY A 1 70 ? -5.969 -2.297 1.050 1.00 96.44 70 GLY A C 1
ATOM 532 O O . GLY A 1 70 ? -6.944 -2.102 1.773 1.00 96.44 70 GLY A O 1
ATOM 533 N N . TYR A 1 71 ? -5.202 -3.382 1.197 1.00 97.50 71 TYR A N 1
ATOM 534 C CA . TYR A 1 71 ? -5.524 -4.471 2.134 1.00 97.50 71 TYR A CA 1
ATOM 535 C C . TYR A 1 71 ? -5.602 -4.028 3.600 1.00 97.50 71 TYR A C 1
ATOM 537 O O . TYR A 1 71 ? -6.545 -4.402 4.297 1.00 97.50 71 TYR A O 1
ATOM 545 N N . THR A 1 72 ? -4.677 -3.179 4.060 1.00 97.50 72 THR A N 1
ATOM 546 C CA . T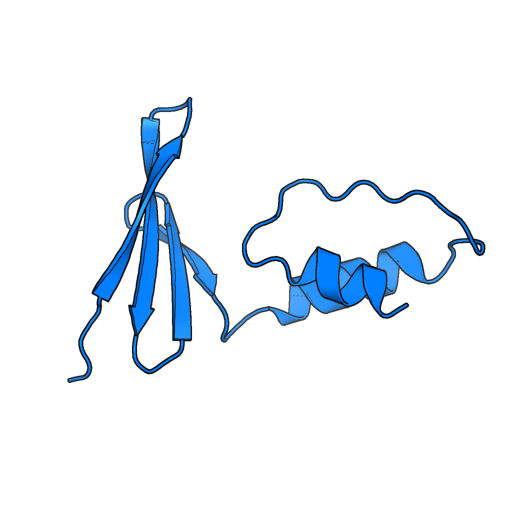HR A 1 72 ? -4.716 -2.639 5.430 1.00 97.50 72 THR A CA 1
ATOM 547 C C . THR A 1 72 ? -5.971 -1.795 5.652 1.00 97.50 72 THR A C 1
ATOM 549 O O . THR A 1 72 ? -6.608 -1.902 6.697 1.00 97.50 72 THR A O 1
ATOM 552 N N . LEU A 1 73 ? -6.361 -0.983 4.658 1.00 97.38 73 LEU A N 1
ATOM 553 C CA . LEU A 1 73 ? -7.578 -0.169 4.717 1.00 97.38 73 LEU A CA 1
ATOM 554 C C . LEU A 1 73 ? -8.833 -1.039 4.746 1.00 97.38 73 LEU A C 1
ATOM 556 O O . LEU A 1 73 ? -9.681 -0.833 5.609 1.00 97.38 73 LEU A O 1
ATOM 560 N N . ARG A 1 74 ? -8.942 -2.017 3.840 1.00 97.50 74 ARG A N 1
ATOM 561 C CA . ARG A 1 74 ? -10.071 -2.954 3.810 1.00 97.50 74 ARG A CA 1
ATOM 562 C C . ARG A 1 74 ? -10.220 -3.665 5.153 1.00 97.50 74 ARG A C 1
ATOM 564 O O . ARG A 1 74 ? -11.299 -3.605 5.730 1.00 97.50 74 ARG A O 1
ATOM 571 N N . SER A 1 75 ? -9.133 -4.240 5.675 1.00 97.06 75 S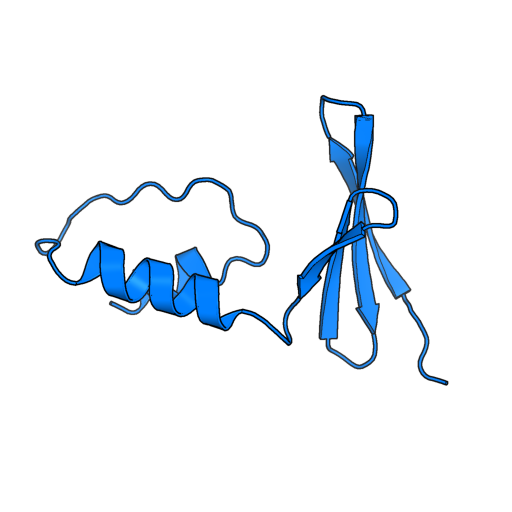ER A N 1
ATOM 572 C CA . SER A 1 75 ? -9.131 -4.932 6.970 1.00 97.06 75 SER A CA 1
ATOM 573 C C . SER A 1 75 ? -9.540 -4.002 8.118 1.00 97.06 75 SER A C 1
ATOM 575 O O . SER A 1 75 ? -10.364 -4.374 8.943 1.00 97.06 75 SER A O 1
ATOM 577 N N . ALA A 1 76 ? -9.044 -2.760 8.151 1.00 96.00 76 ALA A N 1
ATOM 578 C CA . ALA A 1 76 ? -9.428 -1.793 9.181 1.00 96.00 76 ALA A CA 1
ATOM 579 C C . ALA A 1 76 ? -10.913 -1.384 9.119 1.00 96.00 76 ALA A C 1
ATOM 581 O O . ALA A 1 76 ? -11.488 -1.076 10.155 1.00 96.00 76 ALA A O 1
ATOM 582 N N . LEU A 1 77 ? -11.527 -1.368 7.929 1.00 95.00 77 LEU A N 1
ATOM 583 C CA . LEU A 1 77 ? -12.949 -1.052 7.738 1.00 95.00 77 LEU A CA 1
ATOM 584 C C . LEU A 1 77 ? -13.889 -2.234 8.029 1.00 95.00 77 LEU A C 1
ATOM 586 O O . LEU A 1 77 ? -15.097 -2.026 8.127 1.00 95.00 77 LEU A O 1
ATOM 590 N N . ASP A 1 78 ? -13.363 -3.458 8.114 1.00 93.88 78 ASP A N 1
ATOM 591 C CA . ASP A 1 78 ? -14.122 -4.669 8.464 1.00 93.88 78 ASP A CA 1
ATOM 592 C C . ASP A 1 78 ? -14.204 -4.925 9.982 1.00 93.88 78 ASP A C 1
ATOM 594 O O . ASP A 1 78 ? -14.925 -5.831 10.406 1.00 93.88 78 ASP A O 1
ATOM 598 N N . LEU A 1 79 ? -13.460 -4.157 10.789 1.00 89.56 79 LEU A N 1
ATOM 599 C CA . LEU A 1 79 ? -13.366 -4.271 12.253 1.00 89.56 79 LEU A CA 1
ATOM 600 C C . LEU A 1 79 ? -14.261 -3.253 12.968 1.00 89.56 79 LEU A C 1
ATOM 602 O O . LEU A 1 79 ? -14.827 -3.635 14.018 1.00 89.56 79 LEU A O 1
#

pLDDT: mean 95.11, std 3.08, range [75.38, 97.88]

Foldseek 3Di:
DWDWAFPDWDADPVGWIWTWIDTPNKTFIDGNPHTDDIPVDCVCLLVVLCVVCVPDDPPDDDDDDDQHVNSNVVNNVVD

Secondary structure (DSSP, 8-state):
-PPPEEEEEEE-TT--EEEEEEETTEEEEEETTEEEEESS--HHHHHHHHHHHTTPPTT-----S--TTSHHHHHHHT-

Solvent-accessible surface area (backbone atoms only — not comparable to full-atom values): 4921 Å² total; per-residue (Å²): 134,81,65,78,43,78,78,45,77,50,69,47,97,90,66,49,40,34,36,36,32,38,44,90,91,36,43,32,38,23,50,63,92,42,81,74,48,36,72,87,65,51,66,68,34,38,48,50,24,52,64,68,51,72,80,61,59,92,90,65,87,82,86,73,89,74,61,88,92,36,52,37,58,54,40,50,74,76,108

Radius of gyration: 15.08 Å; Cα contacts (8 Å, |Δi|>4): 105; chains: 1; bounding box: 29×31×41 Å